Protein AF-A0A7Y6Y7K4-F1 (afdb_monomer_lite)

Radius of gyration: 11.83 Å; chains: 1; bounding box: 28×27×28 Å

Foldseek 3Di:
DAAAAEDECLVPPDDDPVNVVVVVVVCVPPPDPHAYEDELPPDPVVVVVCVVVVVCVVHPYYNHPVVVVVVVVD

Structure (mmCIF, N/CA/C/O backbone):
data_AF-A0A7Y6Y7K4-F1
#
_entry.id   AF-A0A7Y6Y7K4-F1
#
loop_
_atom_site.group_PDB
_atom_site.id
_atom_site.type_symbol
_atom_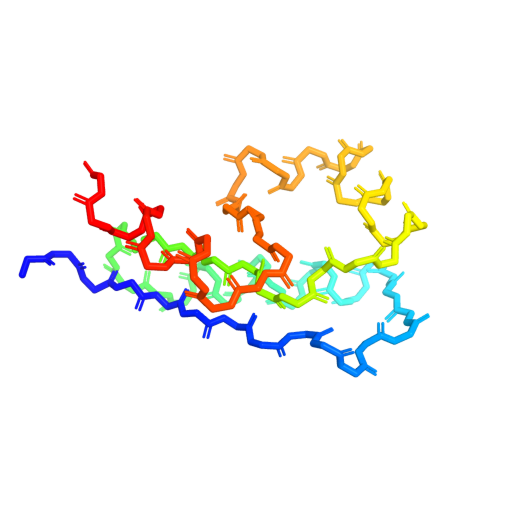site.label_atom_id
_atom_site.label_alt_id
_atom_site.label_comp_id
_atom_site.label_asym_id
_atom_site.label_entity_id
_atom_site.label_seq_id
_atom_site.pdbx_PDB_ins_code
_atom_site.Cart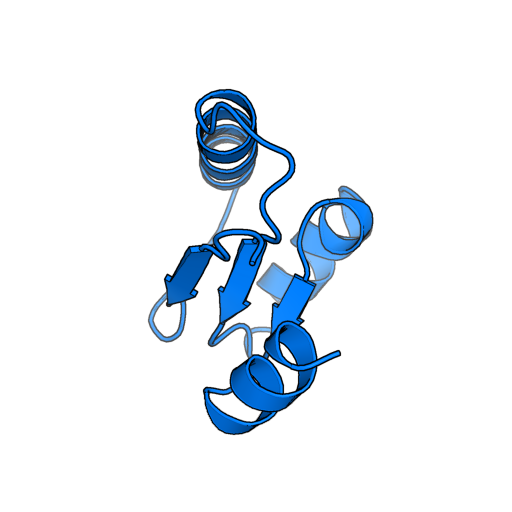n_x
_atom_site.Cartn_y
_atom_site.Cartn_z
_atom_site.occupancy
_atom_site.B_iso_or_equiv
_atom_site.auth_seq_id
_atom_site.auth_comp_id
_atom_site.auth_asym_id
_atom_site.auth_atom_id
_atom_site.pdbx_PDB_model_num
ATOM 1 N N . GLY A 1 1 ? -17.475 -2.674 12.799 1.00 51.09 1 GLY A N 1
ATOM 2 C CA . GLY A 1 1 ? -16.257 -2.275 13.533 1.00 51.09 1 GLY A CA 1
ATOM 3 C C . GLY A 1 1 ? -15.187 -1.934 12.519 1.00 51.09 1 GLY A C 1
ATOM 4 O O . GLY A 1 1 ? -15.054 -2.714 11.596 1.00 51.09 1 GLY A O 1
ATOM 5 N N . LYS A 1 2 ? -14.552 -0.754 12.645 1.00 63.31 2 LYS A N 1
ATOM 6 C CA . LYS A 1 2 ? -13.568 -0.104 11.738 1.00 63.31 2 LYS A CA 1
ATOM 7 C C . LYS A 1 2 ? -13.696 -0.438 10.238 1.00 63.31 2 LYS A C 1
ATOM 9 O O . LYS A 1 2 ? -13.269 -1.496 9.791 1.00 63.31 2 LYS A O 1
ATOM 14 N N . ALA A 1 3 ? -14.235 0.508 9.465 1.00 79.69 3 ALA A N 1
ATOM 15 C CA . ALA A 1 3 ? -14.255 0.423 8.006 1.00 79.69 3 ALA A CA 1
ATOM 16 C C . ALA A 1 3 ? -12.829 0.205 7.464 1.00 79.69 3 ALA A C 1
ATOM 18 O O . ALA A 1 3 ? -11.876 0.838 7.924 1.00 79.69 3 ALA A O 1
ATOM 19 N N . THR A 1 4 ? -12.692 -0.756 6.553 1.00 88.81 4 THR A N 1
ATOM 20 C CA . THR A 1 4 ? -11.444 -1.057 5.851 1.00 88.81 4 THR A CA 1
ATOM 21 C C . THR A 1 4 ? -11.677 -0.793 4.378 1.00 88.81 4 THR A C 1
ATOM 23 O O . THR A 1 4 ? -12.672 -1.261 3.828 1.00 88.81 4 THR A O 1
ATOM 26 N N . LEU A 1 5 ? -10.767 -0.052 3.759 1.00 91.69 5 LEU A N 1
ATOM 27 C CA . LEU A 1 5 ? -10.788 0.203 2.328 1.00 91.69 5 LEU A CA 1
ATOM 28 C C . LEU A 1 5 ? -9.774 -0.724 1.653 1.00 91.69 5 LEU A C 1
ATOM 30 O O . LEU A 1 5 ? -8.600 -0.736 2.016 1.00 91.69 5 LEU A O 1
ATOM 34 N N . VAL A 1 6 ? -10.233 -1.509 0.687 1.00 94.06 6 VAL A N 1
ATOM 35 C CA . VAL A 1 6 ? -9.368 -2.322 -0.174 1.00 94.06 6 VAL A CA 1
ATOM 36 C C . VAL A 1 6 ? -9.287 -1.623 -1.524 1.00 94.06 6 VAL A C 1
ATOM 38 O O . VAL A 1 6 ? -10.313 -1.212 -2.061 1.00 94.06 6 VAL A O 1
ATOM 41 N N . ILE A 1 7 ? -8.071 -1.445 -2.030 1.00 94.62 7 ILE A N 1
ATOM 42 C CA . ILE A 1 7 ? -7.796 -0.869 -3.345 1.00 94.62 7 ILE A CA 1
ATOM 43 C C . ILE A 1 7 ? -7.165 -1.976 -4.184 1.00 94.62 7 ILE A C 1
ATOM 45 O O . ILE A 1 7 ? -6.061 -2.424 -3.875 1.00 94.62 7 ILE A O 1
ATOM 49 N N . GLU A 1 8 ? -7.881 -2.422 -5.210 1.00 95.19 8 GLU A N 1
ATOM 50 C CA . GLU A 1 8 ? -7.425 -3.447 -6.151 1.00 95.19 8 GLU A CA 1
ATOM 51 C C . GLU A 1 8 ? -6.485 -2.811 -7.187 1.00 95.19 8 GLU A C 1
ATOM 53 O O . GLU A 1 8 ? -6.841 -1.830 -7.842 1.00 95.19 8 GLU A O 1
ATOM 58 N N . LEU A 1 9 ? -5.262 -3.335 -7.284 1.00 94.19 9 LEU A N 1
ATOM 59 C CA . LEU A 1 9 ? -4.177 -2.850 -8.146 1.00 94.19 9 LEU A CA 1
ATOM 60 C C . LEU A 1 9 ? -3.578 -3.985 -9.000 1.00 94.19 9 LEU A C 1
ATOM 62 O O . LEU A 1 9 ? -2.434 -3.897 -9.433 1.00 94.19 9 LEU A O 1
ATOM 66 N N . ASP A 1 10 ? -4.338 -5.051 -9.242 1.00 92.06 10 ASP A N 1
ATOM 67 C CA . ASP A 1 10 ? -3.925 -6.249 -9.988 1.00 92.06 10 ASP A CA 1
ATOM 68 C C . ASP A 1 10 ? -3.492 -5.962 -11.437 1.00 92.06 10 ASP A C 1
ATOM 70 O O . ASP A 1 10 ? -2.629 -6.651 -11.977 1.00 92.06 10 ASP A O 1
ATOM 74 N N . GLN A 1 11 ? -4.053 -4.921 -12.056 1.00 91.31 11 GLN A N 1
ATOM 75 C CA . GLN A 1 11 ? -3.690 -4.472 -13.407 1.00 91.31 11 GLN A CA 1
ATOM 76 C C . GLN A 1 11 ? -2.723 -3.280 -13.425 1.00 91.31 11 GLN A C 1
ATOM 78 O O . GLN A 1 11 ? -2.458 -2.704 -14.483 1.00 91.31 11 GLN A O 1
ATOM 83 N N . LEU A 1 12 ? -2.203 -2.868 -12.267 1.00 91.38 12 LEU A N 1
ATOM 84 C CA . LEU A 1 12 ? -1.286 -1.742 -12.181 1.00 91.38 12 LEU A CA 1
ATOM 85 C C . LEU A 1 12 ? 0.118 -2.167 -12.627 1.00 91.38 12 LEU A C 1
ATOM 87 O O . LEU A 1 12 ? 0.787 -2.936 -11.946 1.00 91.38 12 LEU A O 1
ATOM 91 N N . SER A 1 13 ? 0.591 -1.618 -13.745 1.00 91.19 13 SER A N 1
ATOM 92 C CA . SER A 1 13 ? 1.929 -1.907 -14.285 1.00 91.19 13 SER A CA 1
ATOM 93 C C . SER A 1 13 ? 2.985 -0.855 -13.934 1.00 91.19 13 SER A C 1
ATOM 95 O O . SER A 1 13 ? 4.158 -1.020 -14.257 1.00 91.19 13 SER A O 1
ATOM 97 N N . PHE A 1 14 ? 2.580 0.278 -13.358 1.00 92.31 14 PHE A N 1
ATOM 98 C CA . PHE A 1 14 ? 3.478 1.385 -13.046 1.00 92.31 14 PHE A CA 1
ATOM 99 C C . PHE A 1 14 ? 2.903 2.279 -11.947 1.00 92.31 14 PHE A C 1
ATOM 101 O O . PHE A 1 14 ? 1.699 2.528 -11.899 1.00 92.31 14 PHE A O 1
ATOM 108 N N . MET A 1 15 ? 3.781 2.809 -11.096 1.00 93.69 15 MET A N 1
ATOM 109 C CA . MET A 1 15 ? 3.449 3.816 -10.094 1.00 93.69 15 MET A CA 1
ATOM 110 C C . MET A 1 15 ? 4.614 4.789 -9.935 1.00 93.69 15 MET A C 1
ATOM 112 O O . MET A 1 15 ? 5.777 4.393 -9.966 1.00 93.69 15 MET A O 1
ATOM 116 N N . ASP A 1 16 ? 4.291 6.060 -9.730 1.00 93.81 16 ASP A N 1
ATOM 117 C CA . ASP A 1 16 ? 5.239 7.140 -9.485 1.00 93.81 16 ASP A CA 1
ATOM 118 C C . ASP A 1 16 ? 4.867 7.921 -8.211 1.00 93.81 16 ASP A C 1
ATOM 120 O O . ASP A 1 16 ? 4.041 7.502 -7.392 1.00 93.81 16 ASP A O 1
ATOM 124 N N . SER A 1 17 ? 5.472 9.095 -8.039 1.00 93.31 17 SER A N 1
ATOM 125 C CA . SER A 1 17 ? 5.174 9.993 -6.925 1.00 93.31 17 SER A CA 1
ATOM 126 C C . SER A 1 17 ? 3.735 10.518 -6.928 1.00 93.31 17 SER A C 1
ATOM 128 O O . SER A 1 17 ? 3.188 10.754 -5.848 1.00 93.31 17 SER A O 1
ATOM 130 N N . ALA A 1 18 ? 3.100 10.681 -8.093 1.00 94.44 18 ALA A N 1
ATOM 131 C CA . ALA A 1 18 ? 1.719 11.139 -8.189 1.00 94.44 18 ALA A CA 1
ATOM 132 C C . ALA A 1 18 ? 0.750 10.050 -7.711 1.00 94.44 18 ALA A C 1
ATOM 134 O O . ALA A 1 18 ? -0.143 10.338 -6.911 1.00 94.44 18 ALA A O 1
ATOM 135 N N . GLY A 1 19 ? 0.977 8.793 -8.109 1.00 93.56 19 GLY A N 1
ATOM 136 C CA . GLY A 1 19 ? 0.212 7.645 -7.613 1.00 93.56 19 GLY A CA 1
ATOM 137 C C . GLY A 1 19 ? 0.311 7.490 -6.092 1.00 93.56 19 GLY A C 1
ATOM 138 O O . GLY A 1 19 ? -0.702 7.361 -5.403 1.00 93.56 19 GLY A O 1
ATOM 139 N N . LEU A 1 20 ? 1.521 7.609 -5.537 1.00 94.62 20 LEU A N 1
ATOM 140 C CA . LEU A 1 20 ? 1.725 7.588 -4.085 1.00 94.62 20 LEU A CA 1
ATOM 141 C C . LEU A 1 20 ? 1.048 8.774 -3.378 1.00 94.62 20 LEU A C 1
ATOM 143 O O . LEU A 1 20 ? 0.418 8.605 -2.331 1.00 94.62 20 LEU A O 1
ATOM 147 N N . GLY A 1 21 ? 1.139 9.975 -3.954 1.00 94.44 21 GLY A N 1
ATOM 148 C CA . GLY A 1 21 ? 0.479 11.174 -3.440 1.00 94.44 21 GLY A CA 1
ATOM 149 C C . GLY A 1 21 ? -1.044 11.035 -3.402 1.00 94.44 21 GLY A C 1
ATOM 150 O O . GLY A 1 21 ? -1.669 11.419 -2.409 1.00 94.44 21 GLY A O 1
ATOM 151 N N . PHE A 1 22 ? -1.633 10.419 -4.431 1.00 94.81 22 PHE A N 1
ATOM 152 C CA . PHE A 1 22 ? -3.057 10.099 -4.476 1.00 94.81 22 PHE A CA 1
ATOM 153 C C . PHE A 1 22 ? -3.468 9.168 -3.328 1.00 94.81 22 PHE A C 1
ATOM 155 O O . PHE A 1 22 ? -4.408 9.490 -2.601 1.00 94.81 22 PHE A O 1
ATOM 162 N N . LEU A 1 23 ? -2.733 8.074 -3.091 1.00 93.81 23 LEU A N 1
ATOM 163 C CA . LEU A 1 23 ? -3.027 7.139 -1.995 1.00 93.81 23 LEU A CA 1
ATOM 164 C C . LEU A 1 23 ? -2.969 7.823 -0.619 1.00 93.81 23 LEU A C 1
ATOM 166 O O . LEU A 1 23 ? -3.821 7.596 0.244 1.00 93.81 23 LEU A O 1
ATOM 170 N N . VAL A 1 24 ? -1.991 8.708 -0.405 1.00 92.81 24 VAL A N 1
ATOM 171 C CA . VAL A 1 24 ? -1.883 9.497 0.834 1.00 92.81 24 VAL A CA 1
ATOM 172 C C . VAL A 1 24 ? -3.032 10.498 0.970 1.00 92.81 24 VAL A C 1
ATOM 174 O O . VAL A 1 24 ? -3.566 10.673 2.067 1.00 92.81 24 VAL A O 1
ATOM 177 N N . GLY A 1 25 ? -3.417 11.162 -0.120 1.00 93.62 25 GLY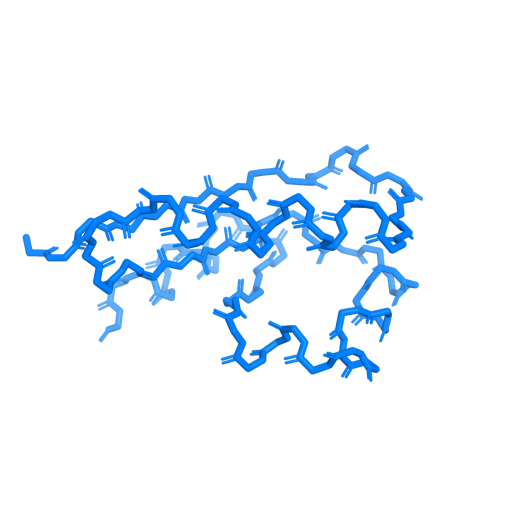 A N 1
ATOM 178 C CA . GLY A 1 25 ? -4.566 12.066 -0.149 1.00 93.62 25 GLY A CA 1
ATOM 179 C C . GLY A 1 25 ? -5.861 11.337 0.202 1.00 93.62 25 GLY A C 1
ATOM 180 O O . GLY A 1 25 ? -6.593 11.779 1.087 1.00 93.62 25 GLY A O 1
ATOM 181 N N . LEU A 1 26 ? -6.079 10.170 -0.409 1.00 91.88 26 LEU A N 1
ATOM 182 C CA . LEU A 1 26 ? -7.213 9.297 -0.130 1.00 91.88 26 LEU A CA 1
ATOM 183 C C . LEU A 1 26 ? -7.249 8.900 1.349 1.00 91.88 26 LEU A C 1
ATOM 185 O O . LEU A 1 26 ? -8.277 9.071 1.998 1.00 91.88 26 LEU A O 1
ATOM 189 N N . ARG A 1 27 ? -6.110 8.490 1.924 1.00 89.88 27 ARG A N 1
ATOM 190 C CA . ARG A 1 27 ? -6.000 8.190 3.360 1.00 89.88 27 ARG A CA 1
ATOM 191 C C . ARG A 1 27 ? -6.441 9.345 4.247 1.00 89.88 27 ARG A C 1
ATOM 193 O O . ARG A 1 27 ? -7.145 9.121 5.226 1.00 89.88 27 ARG A O 1
ATOM 200 N N . LYS A 1 28 ? -5.990 10.561 3.935 1.00 90.12 28 LYS A N 1
ATOM 201 C CA . LYS A 1 28 ? -6.304 11.769 4.711 1.00 90.12 28 LYS A CA 1
ATOM 202 C C . LYS A 1 28 ? -7.776 12.164 4.601 1.00 90.12 28 LYS A C 1
ATOM 204 O O . LYS A 1 28 ? -8.311 12.722 5.552 1.00 90.12 28 LYS A O 1
ATOM 209 N N . ALA A 1 29 ? -8.416 11.884 3.467 1.00 90.31 29 ALA A N 1
ATOM 210 C CA . ALA A 1 29 ? -9.829 12.179 3.247 1.00 90.31 29 ALA A CA 1
ATOM 211 C C . ALA A 1 29 ? -10.771 11.258 4.047 1.00 90.31 29 ALA A C 1
ATOM 213 O O . ALA A 1 29 ? -11.921 11.619 4.301 1.00 90.31 29 ALA A O 1
ATOM 214 N N . LEU A 1 30 ? -10.305 10.079 4.474 1.00 87.31 30 LEU A N 1
ATOM 215 C CA . LEU A 1 30 ? -11.089 9.163 5.300 1.00 87.31 30 LEU A CA 1
ATOM 216 C C . LEU A 1 30 ? -11.165 9.682 6.751 1.00 87.31 30 LEU A C 1
ATOM 218 O O . LEU A 1 30 ? -10.168 9.746 7.462 1.00 87.31 30 LEU A O 1
ATOM 222 N N . LEU A 1 31 ? -12.377 10.011 7.216 1.00 73.12 31 LEU A N 1
ATOM 223 C CA . LEU A 1 31 ? -12.654 10.674 8.508 1.00 73.12 31 LEU A CA 1
ATOM 224 C C . LEU A 1 31 ? -12.381 9.824 9.771 1.00 73.12 31 LEU A C 1
ATOM 226 O O . LEU A 1 31 ? -12.639 10.265 10.887 1.00 73.12 31 LEU A O 1
ATOM 230 N N . THR A 1 32 ? -11.883 8.596 9.631 1.00 70.81 32 THR A N 1
ATOM 231 C CA . THR A 1 32 ? -11.590 7.686 10.752 1.00 70.81 32 THR A CA 1
ATOM 232 C C . THR A 1 32 ? -10.305 6.910 10.472 1.00 70.81 32 THR A C 1
ATOM 234 O O . THR A 1 32 ? -9.944 6.758 9.306 1.00 70.81 32 THR A O 1
ATOM 237 N N . PRO A 1 33 ? -9.596 6.388 11.495 1.00 64.31 33 PRO A N 1
ATOM 238 C CA . PRO A 1 33 ? -8.488 5.470 11.260 1.00 64.31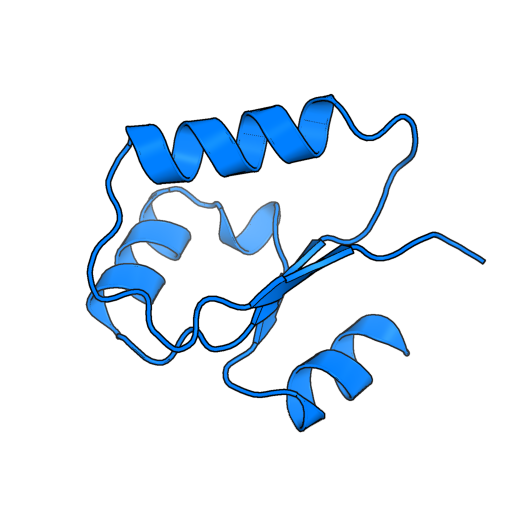 33 PRO A CA 1
ATOM 239 C C . PRO A 1 33 ? -9.026 4.189 10.613 1.00 64.31 33 PRO A C 1
ATOM 241 O O . PRO A 1 33 ? -9.462 3.256 11.294 1.00 64.31 33 PRO A O 1
ATOM 244 N N . GLN A 1 34 ? -9.012 4.183 9.284 1.00 77.62 34 GLN A N 1
ATOM 245 C CA . GLN A 1 34 ? -9.361 3.054 8.442 1.00 77.62 34 GLN A CA 1
ATOM 246 C C . GLN A 1 34 ? -8.079 2.338 8.050 1.00 77.62 34 GLN A C 1
ATOM 248 O O . GLN A 1 34 ? -7.076 2.961 7.690 1.00 77.62 34 GLN A O 1
ATOM 253 N N . LYS A 1 35 ? -8.112 1.010 8.135 1.00 88.06 35 LYS A N 1
ATOM 254 C CA . LYS A 1 35 ? -7.094 0.205 7.470 1.00 88.06 35 LYS A CA 1
ATOM 255 C C . LYS A 1 35 ? -7.271 0.420 5.968 1.00 88.06 35 LYS A C 1
ATOM 257 O O . LYS A 1 35 ? -8.403 0.415 5.484 1.00 88.06 35 LYS A O 1
ATOM 262 N N . MET A 1 36 ? -6.171 0.590 5.248 1.00 93.50 36 MET A N 1
ATOM 263 C CA . MET A 1 36 ? -6.175 0.472 3.795 1.00 93.50 36 MET A CA 1
ATOM 264 C C . MET A 1 36 ? -5.291 -0.682 3.382 1.00 93.50 36 MET A C 1
ATOM 266 O O . MET A 1 36 ? -4.164 -0.793 3.870 1.00 93.50 36 MET A O 1
ATOM 270 N N . VAL A 1 37 ? -5.823 -1.520 2.501 1.00 95.38 37 VAL A N 1
ATOM 271 C CA . VAL A 1 37 ? -5.097 -2.624 1.881 1.00 95.38 37 VAL A CA 1
ATOM 272 C C . VAL A 1 37 ? -4.913 -2.297 0.406 1.00 95.38 37 VAL A C 1
ATOM 274 O O . VAL A 1 37 ? -5.890 -2.012 -0.280 1.00 95.38 37 VAL A O 1
ATOM 277 N N . LEU A 1 38 ? -3.670 -2.336 -0.061 1.00 95.69 38 LEU A N 1
ATOM 278 C CA . LEU A 1 38 ? -3.335 -2.359 -1.478 1.00 95.69 38 LEU A CA 1
ATOM 279 C C . LEU A 1 38 ? -3.253 -3.832 -1.890 1.00 95.69 38 LEU A C 1
ATOM 281 O O . LEU A 1 38 ? -2.351 -4.548 -1.451 1.00 95.69 38 LEU A O 1
ATOM 285 N N . GLU A 1 39 ? -4.245 -4.292 -2.644 1.00 96.88 39 GLU A N 1
ATOM 286 C CA . GLU A 1 39 ? -4.389 -5.678 -3.094 1.00 96.88 39 GLU A CA 1
ATOM 287 C C . GLU A 1 39 ? -3.901 -5.840 -4.536 1.00 96.88 39 GLU A C 1
ATOM 289 O O . GLU A 1 39 ? -3.978 -4.904 -5.326 1.00 96.88 39 GLU A O 1
ATOM 294 N N . GLY A 1 40 ? -3.421 -7.030 -4.898 1.00 94.75 40 GLY A N 1
ATOM 295 C CA . GLY A 1 40 ? -2.992 -7.330 -6.266 1.00 94.75 40 GLY A CA 1
ATOM 296 C C . GLY A 1 40 ? -1.562 -6.883 -6.562 1.00 94.75 40 GLY A C 1
ATOM 297 O O . GLY A 1 40 ? -1.101 -6.997 -7.696 1.00 94.75 40 GLY A O 1
ATOM 298 N N . LEU A 1 41 ? -0.833 -6.398 -5.550 1.00 90.94 41 LEU A N 1
ATOM 299 C CA . LEU A 1 41 ? 0.556 -5.983 -5.698 1.00 90.94 41 LEU A CA 1
ATOM 300 C C . LEU A 1 41 ? 1.457 -7.213 -5.833 1.00 90.94 41 LEU A C 1
ATOM 302 O O . LEU A 1 41 ? 1.909 -7.783 -4.841 1.00 90.94 41 LEU A O 1
ATOM 306 N N . SER A 1 42 ? 1.711 -7.604 -7.078 1.00 87.75 42 SER A N 1
ATOM 307 C CA . SER A 1 42 ? 2.618 -8.699 -7.440 1.00 87.75 42 SER A CA 1
ATOM 308 C C . SER A 1 42 ? 3.886 -8.216 -8.152 1.00 87.75 42 SER A C 1
ATOM 310 O O . SER A 1 42 ? 4.896 -8.919 -8.130 1.00 87.75 42 SER A O 1
ATOM 312 N N . ASP A 1 43 ? 3.869 -7.005 -8.722 1.00 92.25 43 ASP A N 1
ATOM 313 C CA . ASP A 1 43 ? 5.022 -6.412 -9.399 1.00 92.25 43 ASP A CA 1
ATOM 314 C C . ASP A 1 43 ? 6.131 -6.021 -8.390 1.00 92.25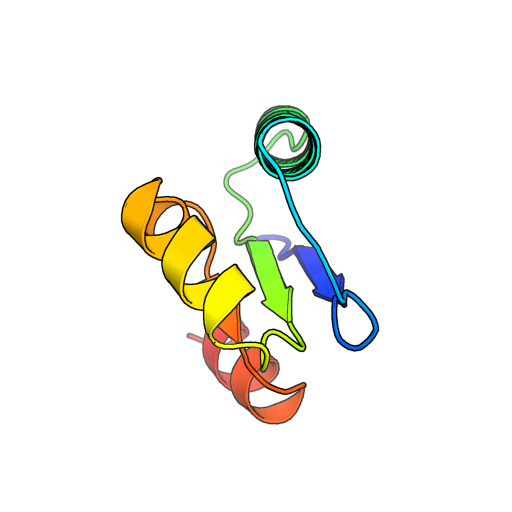 43 ASP A C 1
ATOM 316 O O . ASP A 1 43 ? 5.906 -5.167 -7.518 1.00 92.25 43 ASP A O 1
ATOM 320 N N . PRO A 1 44 ? 7.347 -6.600 -8.495 1.00 93.06 44 PRO A N 1
ATOM 321 C CA . PRO A 1 44 ? 8.448 -6.316 -7.577 1.00 93.06 44 PRO A CA 1
ATOM 322 C C . PRO A 1 44 ? 8.887 -4.851 -7.561 1.00 93.06 44 PRO A C 1
ATOM 324 O O . PRO A 1 44 ? 9.250 -4.346 -6.500 1.00 93.06 44 PRO A O 1
ATOM 327 N N . THR A 1 45 ? 8.841 -4.158 -8.701 1.00 94.25 45 THR A N 1
ATOM 328 C CA . THR A 1 45 ? 9.251 -2.755 -8.815 1.00 94.25 45 THR A CA 1
ATOM 329 C C . THR A 1 45 ? 8.277 -1.843 -8.076 1.00 94.25 45 THR A C 1
ATOM 331 O O . THR A 1 45 ? 8.702 -0.930 -7.367 1.00 94.25 45 THR A O 1
ATOM 334 N N . ILE A 1 46 ? 6.972 -2.121 -8.159 1.00 93.94 46 ILE A N 1
ATOM 335 C CA . ILE A 1 46 ? 5.958 -1.374 -7.400 1.00 93.94 46 ILE A CA 1
ATOM 336 C C . ILE A 1 46 ? 6.106 -1.649 -5.897 1.00 93.94 46 ILE A C 1
ATOM 338 O O . ILE A 1 46 ? 6.064 -0.723 -5.084 1.00 93.94 46 ILE A O 1
ATOM 342 N N . ILE A 1 47 ? 6.335 -2.907 -5.510 1.00 94.38 47 ILE A N 1
ATOM 343 C CA . ILE A 1 47 ? 6.566 -3.279 -4.106 1.00 94.38 47 ILE A CA 1
ATOM 344 C C . ILE A 1 47 ? 7.814 -2.579 -3.549 1.00 94.38 47 ILE A C 1
ATOM 346 O O . ILE A 1 47 ? 7.791 -2.078 -2.421 1.00 94.38 47 ILE A O 1
ATOM 350 N N . GLU A 1 48 ? 8.903 -2.534 -4.314 1.00 95.19 48 GLU A N 1
ATOM 351 C CA . GLU A 1 48 ? 10.140 -1.860 -3.921 1.00 95.19 48 GLU A CA 1
ATOM 352 C C . GLU A 1 48 ? 9.927 -0.353 -3.756 1.00 95.19 48 GLU A C 1
ATOM 354 O O . GLU A 1 48 ? 10.303 0.199 -2.722 1.00 95.19 48 GLU A O 1
ATOM 359 N N . LEU A 1 49 ? 9.235 0.297 -4.697 1.00 94.69 49 LEU A N 1
ATOM 360 C CA . LEU A 1 49 ? 8.867 1.711 -4.595 1.00 94.69 49 LEU A CA 1
ATOM 361 C C . LEU A 1 49 ? 8.082 2.010 -3.306 1.00 94.69 49 LEU A C 1
ATOM 363 O O . LEU A 1 49 ? 8.392 2.966 -2.587 1.00 94.69 49 LEU A O 1
ATOM 367 N N . ILE A 1 50 ? 7.083 1.184 -2.984 1.00 94.75 50 ILE A N 1
ATOM 368 C CA . ILE A 1 50 ? 6.265 1.323 -1.770 1.00 94.75 50 ILE A CA 1
ATOM 369 C C . ILE A 1 50 ? 7.132 1.197 -0.508 1.00 94.75 50 ILE A C 1
ATOM 371 O O . ILE A 1 50 ? 6.994 2.003 0.414 1.00 94.75 50 ILE A O 1
ATOM 375 N N . LYS A 1 51 ? 8.060 0.235 -0.463 1.00 94.81 51 LYS A N 1
ATOM 376 C CA . LYS A 1 51 ? 8.962 0.039 0.687 1.00 94.81 51 LYS A CA 1
ATOM 377 C C . LYS A 1 51 ? 9.990 1.160 0.827 1.00 94.81 51 LYS A C 1
ATOM 379 O O . LYS A 1 51 ? 10.198 1.669 1.928 1.00 94.81 51 LYS A O 1
ATOM 384 N N . LEU A 1 52 ? 10.606 1.589 -0.276 1.00 96.56 52 LEU A N 1
ATOM 385 C CA . LEU A 1 52 ? 11.574 2.694 -0.293 1.00 96.56 52 LEU A CA 1
ATOM 386 C C . LEU A 1 52 ? 10.957 3.991 0.237 1.00 96.56 52 LEU A C 1
ATOM 388 O O . LEU A 1 52 ? 11.608 4.756 0.948 1.00 96.56 52 LEU A O 1
ATOM 392 N N . THR A 1 53 ? 9.678 4.211 -0.061 1.00 95.44 53 THR A N 1
ATOM 393 C CA . THR A 1 53 ? 8.918 5.380 0.398 1.00 95.44 53 THR A CA 1
ATOM 394 C C . THR A 1 53 ? 8.247 5.181 1.761 1.00 95.44 53 THR A C 1
ATOM 396 O O . THR A 1 53 ? 7.554 6.082 2.235 1.00 95.44 53 THR A O 1
ATOM 399 N N . ARG A 1 54 ? 8.482 4.037 2.426 1.00 95.00 54 ARG A N 1
ATOM 400 C CA . ARG A 1 54 ? 7.881 3.633 3.714 1.00 95.00 54 ARG A CA 1
ATOM 401 C C . ARG A 1 54 ? 6.351 3.616 3.708 1.00 95.00 54 ARG A C 1
ATOM 403 O O . ARG A 1 54 ? 5.708 3.746 4.752 1.00 95.00 54 ARG A O 1
ATOM 410 N N . MET A 1 55 ? 5.752 3.472 2.531 1.00 94.88 55 MET A N 1
ATOM 411 C CA . MET A 1 55 ? 4.302 3.412 2.368 1.00 94.88 55 MET A CA 1
ATOM 412 C C . MET A 1 55 ? 3.732 2.096 2.909 1.00 94.88 55 MET A C 1
ATOM 414 O O . MET A 1 55 ? 2.577 2.060 3.314 1.00 94.88 55 MET A O 1
ATOM 418 N N . ASP A 1 56 ? 4.551 1.055 3.047 1.00 94.31 56 ASP A N 1
ATOM 419 C CA . ASP A 1 56 ? 4.231 -0.197 3.747 1.00 94.31 56 ASP A CA 1
ATOM 420 C C . ASP A 1 56 ? 3.987 -0.029 5.263 1.00 94.31 56 ASP A C 1
ATOM 422 O O . ASP A 1 56 ? 3.384 -0.891 5.899 1.00 94.31 56 ASP A O 1
ATOM 426 N N . GLN A 1 57 ? 4.400 1.097 5.856 1.00 93.38 57 GLN A N 1
ATOM 427 C CA . GLN A 1 57 ? 4.044 1.465 7.237 1.00 93.38 57 GLN A CA 1
ATOM 428 C C . GLN A 1 57 ? 2.677 2.157 7.328 1.00 93.38 57 GLN A C 1
ATOM 430 O O . GLN A 1 57 ? 2.099 2.288 8.409 1.00 93.38 57 GLN A O 1
ATOM 435 N N . ILE A 1 58 ? 2.177 2.646 6.194 1.00 91.88 58 ILE A N 1
ATOM 436 C CA . ILE A 1 58 ? 0.947 3.430 6.078 1.00 91.88 58 ILE A CA 1
ATOM 437 C C . ILE A 1 58 ? -0.204 2.561 5.560 1.00 91.88 58 ILE A C 1
ATOM 439 O O . ILE A 1 58 ? -1.338 2.703 6.028 1.00 91.88 58 ILE A O 1
ATOM 443 N N . PHE A 1 59 ? 0.099 1.669 4.619 1.00 93.62 59 PHE A N 1
ATOM 444 C CA . PHE A 1 59 ? -0.827 0.781 3.933 1.00 93.62 59 PHE A CA 1
ATOM 445 C C . PHE A 1 59 ? -0.424 -0.676 4.148 1.00 93.62 59 PHE A C 1
ATOM 447 O O . PHE A 1 59 ? 0.756 -1.015 4.179 1.00 93.62 59 PHE A O 1
ATOM 454 N N . LEU A 1 60 ? -1.416 -1.553 4.261 1.00 94.62 60 LEU A N 1
ATOM 455 C CA . LEU A 1 60 ? -1.199 -2.994 4.253 1.00 94.62 60 LEU A CA 1
ATOM 456 C C . LEU A 1 60 ? -1.053 -3.463 2.806 1.00 94.62 60 LEU A C 1
ATOM 458 O O . LEU A 1 60 ? -1.811 -3.026 1.944 1.00 94.62 60 LEU A O 1
ATOM 462 N N . LEU A 1 61 ? -0.110 -4.362 2.547 1.00 94.88 61 LEU A N 1
ATOM 463 C CA . LEU A 1 61 ? 0.118 -4.915 1.213 1.00 94.88 61 LEU A CA 1
ATOM 464 C C . LEU A 1 61 ? -0.399 -6.348 1.148 1.00 94.88 61 LEU A C 1
ATOM 466 O O . LEU A 1 61 ? -0.214 -7.121 2.092 1.00 94.88 61 LEU A O 1
ATOM 470 N N . SER A 1 62 ? -1.030 -6.688 0.033 1.00 95.44 62 SER A N 1
ATOM 471 C CA . SER A 1 62 ? -1.577 -8.011 -0.236 1.00 95.44 62 SER A CA 1
ATOM 472 C C . SER A 1 62 ? -1.377 -8.366 -1.705 1.00 95.44 62 SER A C 1
ATOM 474 O O . SER A 1 62 ? -1.631 -7.532 -2.574 1.00 95.44 62 SER A O 1
ATOM 476 N N . ASP A 1 63 ? -0.950 -9.594 -1.996 1.00 94.12 63 ASP A N 1
ATOM 477 C CA . ASP A 1 63 ? -0.835 -10.069 -3.380 1.00 94.12 63 ASP A CA 1
ATOM 478 C C . ASP A 1 63 ? -2.196 -10.516 -3.937 1.00 94.12 63 ASP A C 1
ATOM 480 O O . ASP A 1 63 ? -2.444 -10.378 -5.130 1.00 94.12 63 ASP A O 1
ATOM 484 N N . ASN A 1 64 ? -3.108 -10.996 -3.078 1.00 94.31 64 ASN A N 1
ATOM 485 C CA . ASN A 1 64 ? -4.368 -11.602 -3.515 1.00 94.31 64 ASN A CA 1
ATOM 486 C C . ASN A 1 64 ? -5.536 -11.425 -2.521 1.00 94.31 64 ASN A C 1
ATOM 488 O O . ASN A 1 64 ? -5.325 -11.228 -1.317 1.00 94.31 64 ASN A O 1
ATOM 492 N N . PRO A 1 65 ? -6.790 -11.630 -2.979 1.00 94.75 65 PRO A N 1
ATOM 493 C CA . PRO A 1 65 ? -7.980 -11.523 -2.132 1.00 94.75 65 PRO A CA 1
ATOM 494 C C . PRO A 1 65 ? -7.971 -12.410 -0.881 1.00 94.75 65 PRO A C 1
ATOM 496 O O . PRO A 1 65 ? -8.566 -12.076 0.150 1.00 94.75 65 PRO A O 1
ATOM 499 N N . LYS A 1 66 ? -7.314 -13.576 -0.938 1.00 95.19 66 LYS A N 1
ATOM 500 C CA . LYS A 1 66 ? -7.249 -14.505 0.198 1.00 95.19 66 LYS A CA 1
ATOM 501 C C . LYS A 1 66 ? -6.382 -13.928 1.318 1.00 95.19 66 LYS A C 1
ATOM 503 O O . LYS A 1 66 ? -6.790 -13.982 2.479 1.00 95.19 66 LYS A O 1
ATOM 508 N N . GLN A 1 67 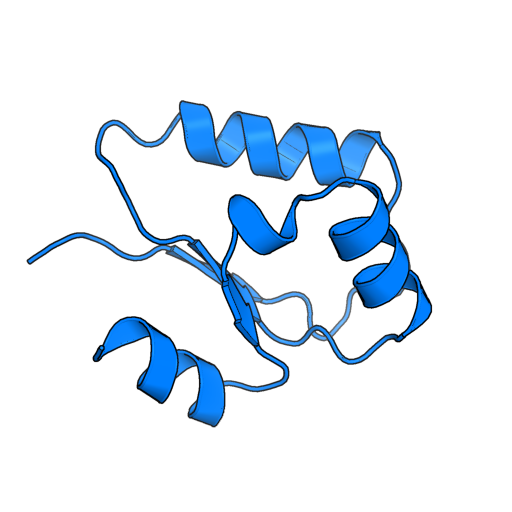? -5.228 -13.359 0.983 1.00 94.81 67 GLN A N 1
ATOM 509 C CA . GLN A 1 67 ? -4.353 -12.678 1.933 1.00 94.81 67 GLN A CA 1
ATOM 510 C C . GLN A 1 67 ? -5.016 -11.409 2.484 1.00 94.81 67 GLN A C 1
ATOM 512 O O . GLN A 1 67 ? -4.983 -11.189 3.696 1.00 94.81 67 GLN A O 1
ATOM 517 N N . THR A 1 68 ? -5.720 -10.638 1.651 1.00 94.94 68 THR A N 1
ATOM 518 C CA . THR A 1 68 ? -6.472 -9.452 2.096 1.00 94.94 68 THR A CA 1
ATOM 519 C C . THR A 1 68 ? -7.481 -9.817 3.175 1.00 94.94 68 THR A C 1
ATOM 521 O O . THR A 1 68 ? -7.490 -9.208 4.245 1.00 94.94 68 THR A O 1
ATOM 524 N N . LYS A 1 69 ? -8.266 -10.883 2.968 1.00 93.69 69 LYS A N 1
ATOM 525 C CA . LYS A 1 69 ? -9.212 -11.387 3.979 1.00 93.69 69 LYS A CA 1
ATOM 526 C C . LYS A 1 69 ? -8.532 -11.738 5.307 1.00 93.69 69 LYS A C 1
ATOM 528 O O . LYS A 1 69 ? -9.113 -11.521 6.367 1.00 93.69 69 LYS A O 1
ATOM 533 N N . GLN A 1 70 ? -7.306 -12.253 5.283 1.00 92.75 70 GLN A N 1
ATOM 534 C CA . GLN A 1 70 ? -6.549 -12.530 6.509 1.00 92.75 70 GLN A CA 1
ATOM 535 C C . GLN A 1 70 ? -6.076 -11.242 7.199 1.00 92.75 70 GLN A C 1
ATOM 537 O O . GLN A 1 70 ? -6.087 -11.173 8.425 1.00 92.75 70 GLN A O 1
ATOM 542 N N . LEU A 1 71 ? -5.690 -10.215 6.437 1.00 91.00 71 LEU A N 1
ATOM 543 C CA . LEU A 1 71 ? -5.229 -8.924 6.961 1.00 91.00 71 LEU A CA 1
ATOM 544 C C . LEU A 1 71 ? -6.357 -8.092 7.587 1.00 91.00 71 LEU A C 1
ATOM 546 O O . LEU A 1 71 ? -6.151 -7.435 8.612 1.00 91.00 71 LEU A O 1
ATOM 550 N N . ILE A 1 72 ? -7.550 -8.118 6.989 1.00 89.69 72 ILE A N 1
ATOM 551 C CA . ILE A 1 72 ? -8.698 -7.346 7.486 1.00 89.69 72 ILE A CA 1
ATOM 552 C C . ILE A 1 72 ? -9.313 -7.959 8.750 1.00 89.69 72 ILE A C 1
ATOM 554 O O . ILE A 1 72 ? -9.765 -7.212 9.613 1.00 89.69 72 ILE A O 1
ATOM 558 N N . ASN A 1 73 ? -9.274 -9.291 8.880 1.00 84.25 73 ASN A N 1
ATOM 559 C CA . ASN A 1 73 ? -9.848 -10.031 10.010 1.00 84.25 73 ASN A CA 1
ATOM 560 C C . ASN A 1 73 ? -8.923 -10.111 11.242 1.00 84.25 73 ASN A C 1
ATOM 562 O O . ASN A 1 73 ? -9.331 -10.660 12.264 1.00 84.25 73 ASN A O 1
ATOM 566 N N . ARG A 1 74 ? -7.689 -9.602 11.143 1.00 66.38 74 ARG A N 1
ATOM 567 C CA . ARG A 1 74 ? -6.759 -9.418 12.271 1.00 66.38 74 ARG A CA 1
ATOM 568 C C . ARG A 1 74 ? -7.082 -8.165 13.073 1.00 66.38 74 ARG A C 1
ATOM 570 O O . ARG A 1 74 ? -6.882 -8.182 14.300 1.00 66.38 74 ARG A O 1
#

Sequence (74 aa):
GKATLVIELDQLSFMDSAGLGFLVGLRKALLTPQKMVLEGLSDPTIIELIKLTRMDQIFLLSDNPKQTKQLINR

Secondary structure (DSSP, 8-state):
---EEEEE-TT-----HHHHHHHHHHHHHSSS--EEEEE----HHHHHHHHHTTGGGTSEEESSHHHHHHHHT-

pLDDT: mean 90.48, std 8.52, range [51.09, 96.88]